Protein AF-A0A2S6U1Z5-F1 (afdb_monomer_lite)

Radius of gyration: 10.73 Å; chains: 1; bounding box: 25×18×28 Å

Foldseek 3Di:
DDDQAQAFDDDPVTCPPPRRVSVVVVVVVCVVVVVPD

pLDDT: mean 92.11, std 7.64, range [58.69, 97.44]

Secondary structure (DSSP, 8-state):
----------SGGGTT-GGGHHHHHHHHHHHHHTTT-

Structure (mmCIF, N/CA/C/O backbone):
data_AF-A0A2S6U1Z5-F1
#
_entry.id   AF-A0A2S6U1Z5-F1
#
loop_
_atom_site.group_PDB
_atom_site.id
_atom_site.type_symbol
_atom_site.label_atom_id
_atom_site.label_alt_id
_atom_site.label_comp_id
_atom_site.label_asym_id
_atom_site.label_entity_id
_atom_site.label_seq_id
_atom_site.pdbx_PDB_ins_code
_atom_site.Cartn_x
_atom_site.Cartn_y
_atom_site.Cartn_z
_atom_site.occupancy
_atom_site.B_iso_or_equiv
_atom_site.auth_seq_id
_atom_site.auth_comp_id
_atom_site.au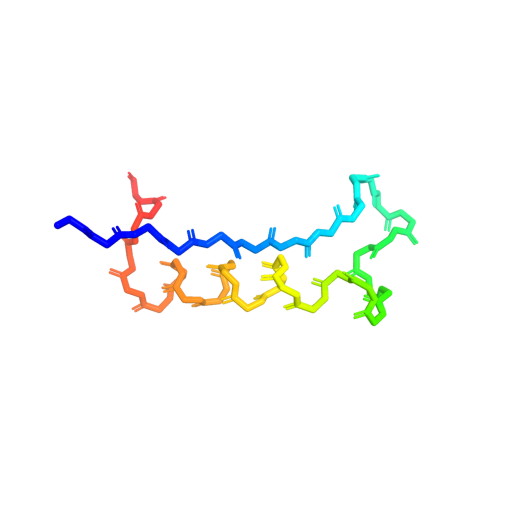th_asym_id
_atom_site.auth_atom_id
_atom_site.pdbx_PDB_model_num
ATOM 1 N N . MET A 1 1 ? -8.203 10.523 17.165 1.00 79.56 1 MET A N 1
ATOM 2 C CA . MET A 1 1 ? -8.243 10.360 15.695 1.00 79.56 1 MET A CA 1
ATOM 3 C C . MET A 1 1 ? -7.254 9.267 15.329 1.00 79.56 1 MET A C 1
ATOM 5 O O . MET A 1 1 ? -6.163 9.293 15.884 1.00 79.56 1 MET A O 1
ATOM 9 N N . LEU A 1 2 ? -7.613 8.319 14.462 1.00 90.56 2 LEU A N 1
ATOM 10 C CA . LEU A 1 2 ? -6.703 7.263 14.001 1.00 90.56 2 LEU A CA 1
ATOM 11 C C . LEU A 1 2 ? -6.471 7.422 12.496 1.00 90.56 2 LEU A C 1
ATOM 13 O O . LEU A 1 2 ? -7.421 7.685 11.763 1.00 90.56 2 LEU A O 1
ATOM 17 N N . LEU A 1 3 ? -5.220 7.272 12.058 1.00 93.19 3 LEU A N 1
ATOM 18 C CA . LEU A 1 3 ? -4.822 7.306 10.652 1.00 93.19 3 LEU A CA 1
ATOM 19 C C . LEU A 1 3 ? -4.105 5.998 10.316 1.00 93.19 3 LEU A C 1
ATOM 21 O O . LEU A 1 3 ? -3.091 5.671 10.930 1.00 93.19 3 LEU A O 1
ATOM 25 N N . LEU A 1 4 ? -4.634 5.266 9.340 1.00 92.44 4 LEU A N 1
ATOM 26 C CA . LEU A 1 4 ? -4.009 4.067 8.796 1.00 92.44 4 LEU A CA 1
ATOM 27 C C . LEU A 1 4 ? -3.376 4.408 7.444 1.00 92.44 4 LEU A C 1
ATOM 29 O O . LEU A 1 4 ? -4.044 4.977 6.585 1.00 92.44 4 LEU A O 1
ATOM 33 N N . VAL A 1 5 ? -2.099 4.063 7.253 1.00 95.12 5 VAL A N 1
ATOM 34 C CA . VAL A 1 5 ? -1.349 4.361 6.022 1.00 95.12 5 VAL A CA 1
ATOM 35 C C . VAL A 1 5 ? -0.676 3.095 5.500 1.00 95.12 5 VAL A C 1
ATOM 37 O O . VAL A 1 5 ? 0.028 2.412 6.242 1.00 95.12 5 VAL A O 1
ATOM 40 N N . GLY A 1 6 ? -0.870 2.800 4.213 1.00 95.75 6 GLY A N 1
ATOM 41 C CA . GLY A 1 6 ? -0.190 1.718 3.507 1.00 95.75 6 GLY A CA 1
ATOM 42 C C . GLY A 1 6 ? 1.015 2.226 2.717 1.00 95.75 6 GLY A C 1
ATOM 43 O O . GLY A 1 6 ? 0.845 2.936 1.730 1.00 95.75 6 GLY A O 1
ATOM 44 N N . LEU A 1 7 ? 2.231 1.862 3.131 1.00 97.38 7 LEU A N 1
ATOM 45 C CA . LEU A 1 7 ? 3.460 2.229 2.417 1.00 97.38 7 LEU A CA 1
ATOM 46 C C . LEU A 1 7 ? 3.705 1.325 1.196 1.00 97.38 7 LEU A C 1
ATOM 48 O O . LEU A 1 7 ? 3.398 0.128 1.219 1.00 97.38 7 LEU A O 1
ATOM 52 N N . GLY A 1 8 ? 4.290 1.900 0.144 1.00 95.69 8 GLY A N 1
ATOM 53 C CA . GLY A 1 8 ? 4.674 1.198 -1.078 1.00 95.69 8 GLY A CA 1
ATOM 54 C C . GLY A 1 8 ? 5.254 2.138 -2.138 1.00 95.69 8 GLY A C 1
ATOM 55 O O . GLY A 1 8 ? 5.275 3.354 -1.962 1.00 95.69 8 GLY A O 1
ATOM 56 N N . ASN A 1 9 ? 5.716 1.564 -3.250 1.00 97.44 9 ASN A N 1
ATOM 57 C CA . ASN A 1 9 ? 6.210 2.300 -4.415 1.00 97.44 9 ASN A CA 1
ATOM 58 C C . ASN A 1 9 ? 5.144 2.370 -5.525 1.00 97.44 9 ASN A C 1
ATOM 60 O O . ASN A 1 9 ? 4.498 1.352 -5.794 1.00 97.44 9 ASN A O 1
ATOM 64 N N . PRO A 1 10 ? 4.986 3.515 -6.216 1.00 93.62 10 PRO A N 1
ATOM 65 C CA . PRO A 1 10 ? 3.990 3.683 -7.272 1.00 93.62 10 PRO A CA 1
ATOM 66 C C . PRO A 1 10 ? 4.414 3.052 -8.607 1.00 93.62 10 PRO A C 1
ATOM 68 O O . PRO A 1 10 ? 5.578 3.122 -9.006 1.00 93.62 10 PRO A O 1
ATOM 71 N N . GLY A 1 11 ? 3.440 2.510 -9.341 1.00 94.38 11 GLY A N 1
ATOM 72 C CA . GLY A 1 11 ? 3.596 2.002 -10.706 1.00 94.38 11 GLY A CA 1
ATOM 73 C C . GLY A 1 11 ? 3.516 0.471 -10.829 1.00 94.38 11 GLY A C 1
ATOM 74 O O . GLY A 1 11 ? 3.863 -0.247 -9.888 1.00 94.38 11 GLY A O 1
ATOM 75 N N . PRO A 1 12 ? 3.122 -0.045 -12.010 1.00 92.06 12 PRO A N 1
ATOM 76 C CA . PRO A 1 12 ? 2.725 -1.448 -12.196 1.00 92.06 12 PRO A CA 1
ATOM 77 C C . PRO A 1 12 ? 3.855 -2.449 -11.923 1.00 92.06 12 PRO A C 1
ATOM 79 O O . PRO A 1 12 ? 3.631 -3.561 -11.454 1.00 92.06 12 PRO A O 1
ATOM 82 N N . LYS A 1 13 ? 5.111 -2.037 -12.130 1.00 94.44 13 LYS A N 1
ATOM 83 C CA . LYS A 1 13 ? 6.295 -2.863 -11.844 1.00 94.44 13 LYS A CA 1
ATOM 84 C C . LYS A 1 13 ? 6.485 -3.208 -10.359 1.00 94.44 13 LYS A C 1
ATOM 86 O O . LYS A 1 13 ? 7.266 -4.107 -10.056 1.00 94.44 13 LYS A O 1
ATOM 91 N N . TYR A 1 14 ? 5.833 -2.498 -9.435 1.00 92.31 14 TYR A N 1
ATOM 92 C CA . TYR A 1 14 ? 6.033 -2.678 -7.991 1.00 92.31 14 TYR A CA 1
ATOM 93 C C . TYR A 1 14 ? 4.849 -3.325 -7.268 1.00 92.31 14 TYR A C 1
ATOM 95 O O . TYR A 1 14 ? 4.976 -3.620 -6.081 1.00 92.31 14 TYR A O 1
ATOM 103 N N . GLU A 1 15 ? 3.739 -3.602 -7.957 1.00 90.88 15 GLU A N 1
ATOM 104 C CA . GLU A 1 15 ? 2.483 -4.067 -7.344 1.00 90.88 15 GLU A CA 1
ATOM 105 C C . GLU A 1 15 ? 2.650 -5.307 -6.459 1.00 90.88 15 GLU A C 1
ATOM 107 O O . GLU A 1 15 ? 2.052 -5.392 -5.392 1.00 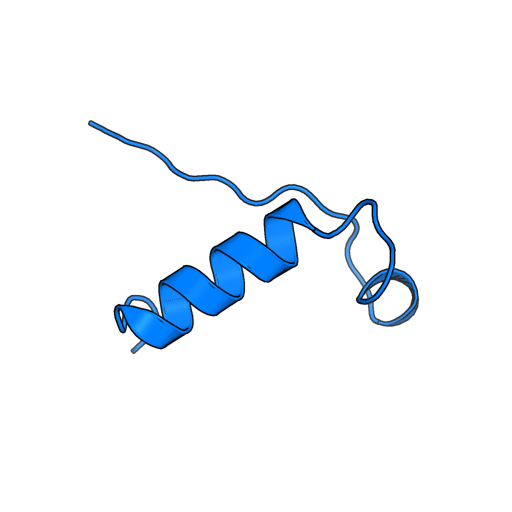90.88 15 GLU A O 1
ATOM 112 N N . ARG A 1 16 ? 3.510 -6.249 -6.862 1.00 92.31 16 ARG A N 1
ATOM 113 C CA . ARG A 1 16 ? 3.762 -7.503 -6.129 1.00 92.31 16 ARG A CA 1
ATOM 114 C C . ARG A 1 16 ? 5.098 -7.530 -5.391 1.00 92.31 16 ARG A C 1
ATOM 116 O O . ARG A 1 16 ? 5.567 -8.590 -4.981 1.00 92.31 16 ARG A O 1
ATOM 123 N N . ASN A 1 17 ? 5.741 -6.378 -5.226 1.00 94.44 17 ASN A N 1
ATOM 124 C CA . ASN A 1 17 ? 6.945 -6.289 -4.414 1.00 94.44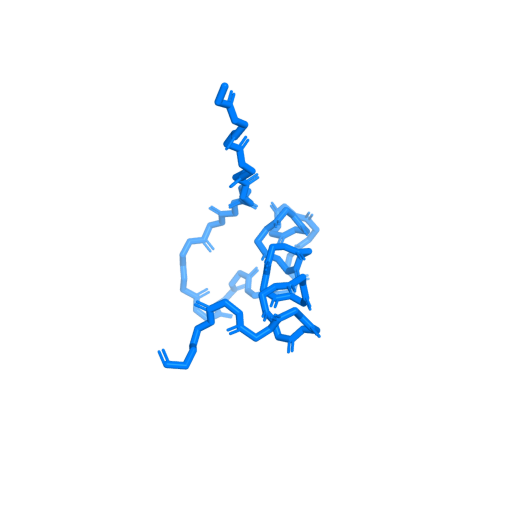 17 ASN A CA 1
ATOM 125 C C . ASN A 1 17 ? 6.568 -6.409 -2.929 1.00 94.44 17 ASN A C 1
ATOM 127 O O . ASN A 1 17 ? 5.625 -5.769 -2.471 1.00 94.44 17 ASN A O 1
ATOM 131 N N . ARG A 1 18 ? 7.354 -7.153 -2.141 1.00 94.44 18 ARG A N 1
ATOM 132 C CA . ARG A 1 18 ? 7.218 -7.213 -0.673 1.00 94.44 18 ARG A CA 1
ATOM 133 C C . ARG A 1 18 ? 7.224 -5.831 -0.007 1.00 94.44 18 ARG A C 1
ATOM 135 O O . ARG A 1 18 ? 6.611 -5.657 1.037 1.00 94.44 18 ARG A O 1
ATOM 142 N N . HIS A 1 19 ? 7.879 -4.843 -0.621 1.00 95.56 19 HIS A N 1
ATOM 143 C CA . HIS A 1 19 ? 7.882 -3.456 -0.145 1.00 95.56 19 HIS A CA 1
ATOM 144 C C . HIS A 1 19 ? 6.504 -2.772 -0.244 1.00 95.56 19 HIS A C 1
ATOM 146 O O . HIS A 1 19 ? 6.253 -1.803 0.460 1.00 95.56 19 HIS A O 1
ATOM 152 N N . ASN A 1 20 ? 5.596 -3.293 -1.073 1.00 97.19 20 ASN A N 1
ATOM 153 C CA . ASN A 1 2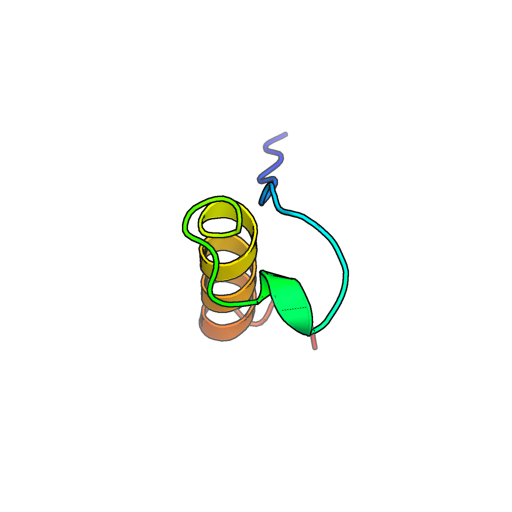0 ? 4.240 -2.773 -1.255 1.00 97.19 20 ASN A CA 1
ATOM 154 C C . ASN A 1 20 ? 3.202 -3.492 -0.378 1.00 97.19 20 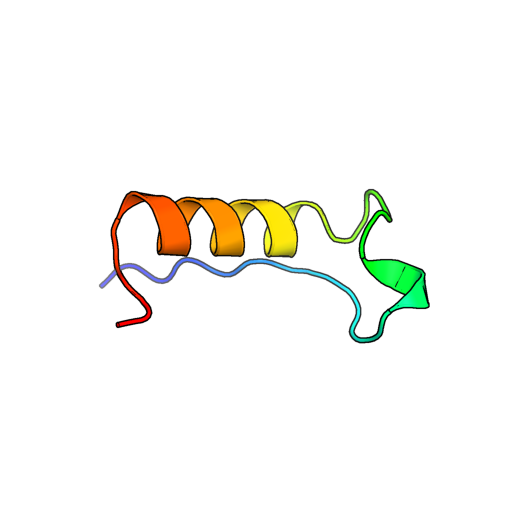ASN A C 1
ATOM 156 O O . ASN A 1 20 ? 2.004 -3.287 -0.557 1.00 97.19 20 ASN A O 1
ATOM 160 N N . ILE A 1 21 ? 3.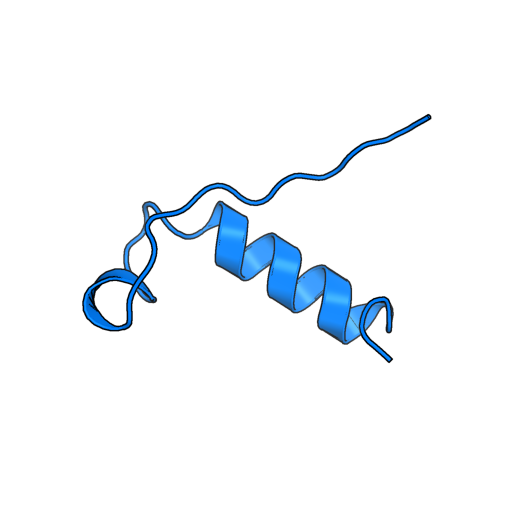623 -4.325 0.583 1.00 96.81 21 ILE A N 1
ATOM 161 C CA . ILE A 1 21 ? 2.685 -5.052 1.452 1.00 96.81 21 ILE A CA 1
ATOM 162 C C . ILE A 1 21 ? 1.789 -4.118 2.270 1.00 96.81 21 ILE A C 1
ATOM 164 O O . ILE A 1 21 ? 0.621 -4.430 2.480 1.00 96.81 21 ILE A O 1
ATOM 168 N N . GLY A 1 22 ? 2.301 -2.947 2.666 1.00 96.62 22 GLY A N 1
ATOM 169 C CA . GLY A 1 22 ? 1.504 -1.924 3.341 1.00 96.62 22 GLY A CA 1
ATOM 170 C C . GLY A 1 22 ? 0.378 -1.401 2.450 1.00 96.62 22 GLY A C 1
ATOM 171 O O . GLY A 1 22 ? -0.766 -1.325 2.892 1.00 96.62 22 GLY A O 1
ATOM 172 N N . TYR A 1 23 ? 0.685 -1.092 1.188 1.00 96.19 23 TYR A N 1
ATOM 173 C CA . TYR A 1 23 ? -0.304 -0.676 0.191 1.00 96.19 23 TYR A CA 1
ATOM 174 C C . TYR A 1 23 ? -1.357 -1.767 -0.065 1.00 96.19 23 TYR A C 1
ATOM 176 O O . TYR A 1 23 ? -2.550 -1.489 0.009 1.00 96.19 23 TYR A O 1
ATOM 184 N N . MET A 1 24 ? -0.929 -3.020 -0.271 1.00 95.62 24 MET A N 1
ATOM 185 C CA . MET A 1 24 ? -1.836 -4.161 -0.484 1.00 95.62 24 MET A CA 1
ATOM 186 C C . MET A 1 24 ? -2.772 -4.398 0.712 1.00 95.62 24 MET A C 1
ATOM 188 O O . MET A 1 24 ? -3.949 -4.700 0.533 1.00 95.62 24 MET A O 1
ATOM 192 N N . ALA A 1 25 ? -2.268 -4.243 1.939 1.00 96.50 25 ALA A N 1
ATOM 193 C CA . ALA A 1 25 ? -3.084 -4.376 3.141 1.00 96.50 25 ALA A CA 1
ATOM 194 C C . ALA A 1 25 ? -4.127 -3.254 3.252 1.00 96.50 25 ALA A C 1
ATOM 196 O O . ALA A 1 25 ? -5.286 -3.527 3.561 1.00 96.50 25 ALA A O 1
ATOM 197 N N . ALA A 1 26 ? -3.734 -2.005 2.984 1.00 95.19 26 ALA A N 1
ATOM 198 C CA . ALA A 1 26 ? -4.650 -0.867 3.014 1.00 95.19 26 ALA A CA 1
ATOM 199 C C . ALA A 1 26 ? -5.764 -0.997 1.960 1.00 95.19 26 ALA A C 1
ATOM 201 O O . ALA A 1 26 ? -6.927 -0.733 2.271 1.00 95.19 26 ALA A O 1
ATOM 202 N N . ASP A 1 27 ? -5.425 -1.458 0.754 1.00 93.94 27 ASP A N 1
ATOM 203 C CA . ASP A 1 27 ? -6.387 -1.713 -0.322 1.00 93.94 27 ASP A CA 1
ATOM 204 C C . ASP A 1 27 ? -7.408 -2.796 0.068 1.00 93.94 27 ASP A C 1
ATOM 206 O O . ASP A 1 27 ? -8.619 -2.579 0.006 1.00 93.94 27 ASP A O 1
ATOM 210 N N . GLU A 1 28 ? -6.943 -3.929 0.604 1.00 95.44 28 GLU A N 1
ATOM 211 C CA . GLU A 1 28 ? -7.835 -5.014 1.030 1.00 95.44 28 GLU A CA 1
ATOM 212 C C . GLU A 1 28 ? -8.739 -4.607 2.208 1.00 95.44 28 GLU A C 1
ATOM 214 O O . GLU A 1 28 ? -9.910 -4.992 2.256 1.00 95.44 28 GLU A O 1
ATOM 219 N N . ILE A 1 29 ? -8.235 -3.800 3.147 1.00 94.88 29 ILE A N 1
ATOM 220 C CA . ILE A 1 29 ? -9.045 -3.233 4.236 1.00 94.88 29 ILE A CA 1
ATOM 221 C C . ILE A 1 29 ? -10.122 -2.306 3.659 1.00 94.88 29 ILE A C 1
ATOM 223 O O . ILE A 1 29 ? -11.297 -2.441 4.007 1.00 94.88 29 ILE A O 1
ATOM 227 N N . SER A 1 30 ? -9.751 -1.409 2.744 1.00 94.69 30 SER A N 1
ATOM 228 C CA . SER A 1 30 ? -10.699 -0.521 2.063 1.00 94.69 30 SER A CA 1
ATOM 229 C C . SER A 1 30 ? -11.798 -1.307 1.345 1.00 94.69 30 SER A C 1
ATOM 231 O O . SER A 1 30 ? -12.986 -1.023 1.533 1.00 94.69 30 SER A O 1
ATOM 233 N N . ARG A 1 31 ? -11.420 -2.363 0.613 1.00 94.12 31 ARG A N 1
ATOM 234 C CA . ARG A 1 31 ? -12.342 -3.253 -0.104 1.00 94.12 31 ARG A CA 1
ATOM 235 C C . ARG A 1 31 ? -13.303 -3.985 0.833 1.00 94.12 31 ARG A C 1
ATOM 237 O O . ARG A 1 31 ? -14.493 -4.066 0.537 1.00 94.12 31 ARG A O 1
ATOM 244 N N . ARG A 1 32 ? -12.811 -4.518 1.957 1.00 95.69 32 ARG A N 1
ATOM 245 C CA . ARG A 1 32 ? -13.632 -5.261 2.935 1.00 95.69 32 ARG A CA 1
ATOM 246 C C . ARG A 1 32 ? -14.616 -4.374 3.687 1.00 95.69 32 ARG A C 1
ATOM 248 O O . ARG A 1 32 ? -15.718 -4.823 3.987 1.00 95.69 32 ARG A O 1
ATOM 255 N N . HIS A 1 33 ? -14.216 -3.146 4.003 1.00 94.12 33 HIS A N 1
ATOM 256 C CA . HIS A 1 33 ? -15.006 -2.236 4.834 1.00 94.12 33 HIS A CA 1
ATOM 257 C C . HIS A 1 33 ? -15.777 -1.182 4.027 1.00 94.12 33 HIS A C 1
ATOM 259 O O . HIS A 1 33 ? -16.571 -0.439 4.598 1.00 94.12 33 HIS A O 1
ATOM 265 N N . GLY A 1 34 ? -15.604 -1.149 2.702 1.00 87.00 34 GLY A N 1
ATOM 266 C CA . GLY A 1 34 ? -16.356 -0.275 1.804 1.00 87.00 34 GLY A CA 1
ATOM 267 C C . GLY A 1 34 ? -15.971 1.200 1.910 1.00 87.00 34 GLY A C 1
ATOM 268 O O . GLY A 1 34 ? -16.830 2.051 1.699 1.00 87.00 34 GLY A O 1
ATOM 269 N N . PHE A 1 35 ? -14.711 1.508 2.237 1.00 83.62 35 PHE A N 1
ATOM 270 C CA . PHE A 1 35 ? -14.247 2.894 2.392 1.00 83.62 35 PHE A CA 1
ATOM 271 C C . PHE A 1 35 ? -14.147 3.671 1.069 1.00 83.62 35 PHE A C 1
ATOM 273 O O . PHE A 1 35 ? -14.121 4.896 1.103 1.00 83.62 35 PHE A O 1
ATOM 280 N N . ALA A 1 36 ? -14.102 2.985 -0.076 1.00 70.25 36 ALA A N 1
ATOM 281 C CA . ALA A 1 36 ? -13.893 3.583 -1.399 1.00 70.25 36 ALA A CA 1
ATOM 282 C C . ALA A 1 36 ? -15.127 3.515 -2.330 1.00 70.25 36 ALA A C 1
ATOM 284 O O . ALA A 1 36 ? -14.968 3.298 -3.530 1.00 70.25 36 ALA A O 1
ATOM 285 N N . ARG A 1 37 ? -16.349 3.646 -1.788 1.00 58.69 37 ARG A N 1
ATOM 286 C CA . ARG A 1 37 ? -17.561 3.853 -2.608 1.00 58.69 37 ARG A CA 1
ATOM 287 C C . ARG A 1 37 ? -17.683 5.288 -3.101 1.00 58.69 37 ARG A C 1
ATOM 289 O O . ARG A 1 37 ? -17.349 6.197 -2.313 1.00 58.69 37 ARG A O 1
#

Sequence (37 aa):
MLLLVGLGNPGPKYERNRHNIGYMAADEISRRHGFAR